Protein AF-A0A6F9XMY2-F1 (afdb_monomer_lite)

Structure (mmCIF, N/CA/C/O backbone):
data_AF-A0A6F9XMY2-F1
#
_entry.id   AF-A0A6F9XMY2-F1
#
loop_
_atom_site.group_PDB
_atom_site.id
_atom_site.type_symbol
_atom_site.label_atom_id
_atom_site.label_alt_id
_atom_site.label_comp_id
_atom_site.label_asym_id
_atom_site.label_entity_id
_atom_site.label_seq_id
_atom_site.pdbx_PDB_ins_code
_atom_site.Cartn_x
_atom_site.Cartn_y
_atom_site.Cartn_z
_atom_site.occupancy
_atom_site.B_iso_or_equiv
_atom_site.auth_seq_id
_atom_site.auth_comp_id
_atom_site.auth_asym_id
_atom_site.auth_atom_id
_atom_site.pdbx_PDB_model_num
ATOM 1 N N . MET A 1 1 ? 3.633 33.738 -7.653 1.00 43.06 1 MET A N 1
ATOM 2 C CA . MET A 1 1 ? 4.013 32.528 -6.893 1.00 43.06 1 MET A CA 1
ATOM 3 C C . MET A 1 1 ? 4.364 31.450 -7.902 1.00 43.06 1 MET A C 1
ATOM 5 O O . MET A 1 1 ? 3.479 31.006 -8.621 1.00 43.06 1 MET A O 1
ATOM 9 N N . SER A 1 2 ? 5.647 31.122 -8.065 1.00 42.97 2 SER A N 1
ATOM 10 C CA . SER A 1 2 ? 6.071 30.109 -9.038 1.00 42.97 2 SER A CA 1
ATOM 11 C C . SER A 1 2 ? 5.526 28.743 -8.625 1.00 42.97 2 SER A C 1
ATOM 13 O O . SER A 1 2 ? 5.957 28.187 -7.618 1.00 42.97 2 SER A O 1
ATOM 15 N N . ASN A 1 3 ? 4.580 28.210 -9.401 1.00 53.38 3 ASN A N 1
ATOM 16 C CA . ASN A 1 3 ? 4.097 26.832 -9.310 1.00 53.38 3 ASN A CA 1
ATOM 17 C C . ASN A 1 3 ? 5.207 25.868 -9.763 1.00 53.38 3 ASN A C 1
ATOM 19 O O . ASN A 1 3 ? 5.135 25.248 -10.823 1.00 53.38 3 ASN A O 1
ATOM 23 N N . HIS A 1 4 ? 6.280 25.748 -8.982 1.00 55.78 4 HIS A N 1
ATOM 24 C CA . HIS A 1 4 ? 7.220 24.652 -9.159 1.00 55.78 4 HIS A CA 1
ATOM 25 C C . HIS A 1 4 ? 6.589 23.396 -8.570 1.00 55.78 4 HIS A C 1
ATOM 27 O O . HIS A 1 4 ? 6.686 23.131 -7.374 1.00 55.78 4 HIS A O 1
ATOM 33 N N . LYS A 1 5 ? 5.918 22.623 -9.430 1.00 64.56 5 LYS A N 1
ATOM 34 C CA . LYS A 1 5 ? 5.487 21.262 -9.107 1.00 64.56 5 LYS A CA 1
ATOM 35 C C . LYS A 1 5 ? 6.731 20.499 -8.645 1.00 64.56 5 LYS A C 1
ATOM 37 O O . LYS A 1 5 ? 7.692 20.383 -9.409 1.00 64.56 5 LYS A O 1
ATOM 42 N N . GLN A 1 6 ? 6.750 20.052 -7.388 1.00 74.00 6 GLN A N 1
ATOM 43 C CA . GLN A 1 6 ? 7.863 19.253 -6.879 1.00 74.00 6 GLN A CA 1
ATOM 44 C C . GLN A 1 6 ? 8.068 18.058 -7.812 1.00 74.00 6 GLN A C 1
ATOM 46 O O . GLN A 1 6 ? 7.119 17.341 -8.137 1.00 74.00 6 GLN A O 1
ATOM 5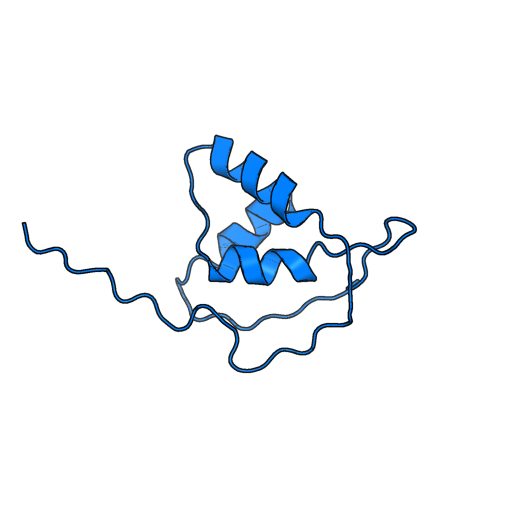1 N N . LYS A 1 7 ? 9.304 17.870 -8.283 1.00 77.81 7 LYS A N 1
ATOM 52 C CA . LYS A 1 7 ? 9.659 16.718 -9.109 1.00 77.81 7 LYS A CA 1
ATOM 53 C C . LYS A 1 7 ? 9.687 15.484 -8.215 1.00 77.81 7 LYS A C 1
ATOM 55 O O . LYS A 1 7 ? 10.690 15.195 -7.572 1.00 77.81 7 LYS A O 1
ATOM 60 N N . VAL A 1 8 ? 8.567 14.784 -8.169 1.00 80.56 8 VAL A N 1
ATOM 61 C CA . VAL A 1 8 ? 8.477 13.433 -7.621 1.00 80.56 8 VAL A CA 1
ATOM 62 C C . VAL A 1 8 ? 8.997 12.444 -8.666 1.00 80.56 8 VAL A C 1
ATOM 64 O O . VAL A 1 8 ? 8.743 12.610 -9.858 1.00 80.56 8 VAL A O 1
ATOM 67 N N . GLY A 1 9 ? 9.792 11.462 -8.226 1.00 84.94 9 GLY A N 1
ATOM 68 C CA . GLY A 1 9 ? 10.361 10.424 -9.094 1.00 84.94 9 GLY A CA 1
ATOM 69 C C . GLY A 1 9 ? 9.292 9.513 -9.709 1.00 84.94 9 GLY A C 1
ATOM 70 O O . GLY A 1 9 ? 8.097 9.763 -9.561 1.00 84.94 9 GLY A O 1
ATOM 71 N N . ASN A 1 10 ? 9.707 8.434 -10.379 1.00 88.56 10 ASN A N 1
ATOM 72 C CA . ASN A 1 10 ? 8.750 7.482 -10.944 1.00 88.56 10 ASN A CA 1
ATOM 73 C C . ASN A 1 10 ? 7.833 6.913 -9.843 1.00 88.56 10 ASN A C 1
ATOM 75 O O . ASN A 1 10 ? 8.321 6.443 -8.815 1.00 88.56 10 ASN A O 1
ATOM 79 N N . GLN A 1 11 ? 6.519 7.003 -10.052 1.00 91.06 11 GLN A N 1
ATOM 80 C CA . GLN A 1 11 ? 5.506 6.537 -9.101 1.00 91.06 11 GLN A CA 1
ATOM 81 C C . GLN A 1 11 ? 5.110 5.073 -9.326 1.00 91.06 11 GLN A C 1
ATOM 83 O O . GLN A 1 11 ? 4.372 4.505 -8.522 1.00 91.06 11 GLN A O 1
ATOM 88 N N . THR A 1 12 ? 5.610 4.452 -10.394 1.00 90.75 12 THR A N 1
ATOM 89 C CA . THR A 1 12 ? 5.438 3.027 -10.669 1.00 90.75 12 THR A CA 1
ATOM 90 C C . THR A 1 12 ? 6.778 2.300 -10.550 1.00 90.75 12 THR A C 1
ATOM 92 O O . THR A 1 12 ? 7.829 2.865 -10.876 1.00 90.75 12 THR A O 1
ATOM 95 N N . PRO A 1 13 ? 6.782 1.042 -10.084 1.00 91.19 13 PRO A N 1
ATOM 96 C CA . PRO A 1 13 ? 8.004 0.259 -10.021 1.00 91.19 13 PRO A CA 1
ATOM 97 C C . PRO A 1 13 ? 8.540 -0.018 -11.432 1.00 91.19 13 PRO A C 1
ATOM 99 O O . PRO A 1 13 ? 7.777 -0.266 -12.361 1.00 91.19 13 PRO A O 1
ATOM 102 N N . THR A 1 14 ? 9.866 -0.009 -11.589 1.00 92.38 14 THR A N 1
ATOM 103 C CA . THR A 1 14 ? 10.519 -0.370 -12.861 1.00 92.38 14 THR A CA 1
ATOM 104 C C . THR A 1 14 ? 10.274 -1.833 -13.228 1.00 92.38 14 THR A C 1
ATOM 106 O O . THR A 1 14 ? 10.214 -2.176 -14.403 1.00 92.38 14 THR A O 1
ATOM 109 N N . GLN A 1 15 ? 10.153 -2.699 -12.222 1.00 92.62 15 GLN A N 1
ATOM 110 C CA . GLN A 1 15 ? 9.814 -4.108 -12.375 1.00 92.62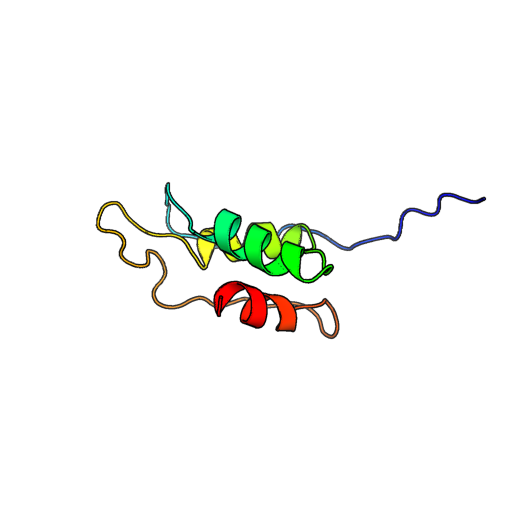 15 GLN A CA 1
ATOM 111 C C . GLN A 1 15 ? 8.835 -4.498 -11.273 1.00 92.62 15 GLN A C 1
ATOM 113 O O . GLN A 1 15 ? 9.037 -4.148 -10.108 1.00 92.62 15 GLN A O 1
ATOM 118 N N . SER A 1 16 ? 7.797 -5.240 -11.638 1.00 94.38 16 SER A N 1
ATOM 119 C CA . SER A 1 16 ? 6.828 -5.799 -10.705 1.00 94.38 16 SER A CA 1
ATOM 120 C C . SER A 1 16 ? 6.478 -7.224 -11.114 1.00 94.38 16 SER A C 1
ATOM 122 O O . SER A 1 16 ? 6.316 -7.534 -12.291 1.00 94.38 16 SER A O 1
ATOM 124 N N . VAL A 1 17 ? 6.370 -8.098 -10.116 1.00 94.88 17 VAL A N 1
ATOM 125 C CA . VAL A 1 17 ? 5.863 -9.463 -10.273 1.00 94.88 17 VAL A CA 1
ATOM 126 C C . VAL A 1 17 ? 4.764 -9.619 -9.239 1.00 94.88 17 VAL A C 1
ATOM 128 O O . VAL A 1 17 ? 5.030 -9.779 -8.050 1.00 94.88 17 VAL A O 1
ATOM 131 N N . ILE A 1 18 ? 3.524 -9.463 -9.689 1.00 95.94 18 ILE A N 1
ATOM 132 C CA . ILE A 1 18 ? 2.344 -9.404 -8.832 1.00 95.94 18 ILE A CA 1
ATOM 133 C C . ILE A 1 18 ? 1.363 -10.457 -9.348 1.00 95.94 18 ILE A C 1
ATOM 135 O O . ILE A 1 18 ? 0.951 -10.396 -10.504 1.00 95.94 18 ILE A O 1
ATOM 139 N N . ALA A 1 19 ? 1.019 -11.436 -8.506 1.00 95.25 19 ALA A N 1
ATOM 140 C CA . ALA A 1 19 ? -0.060 -12.374 -8.792 1.00 95.25 19 ALA A CA 1
ATOM 141 C C . ALA A 1 19 ? -1.385 -11.621 -9.030 1.00 95.25 19 ALA A C 1
ATOM 143 O O . ALA A 1 19 ? -1.622 -10.627 -8.342 1.00 95.25 19 ALA A O 1
ATOM 144 N N . PRO A 1 20 ? -2.240 -12.060 -9.969 1.00 95.31 20 PRO A N 1
ATOM 145 C CA . PRO A 1 20 ? -3.536 -11.430 -10.199 1.00 95.31 20 PRO A CA 1
ATOM 146 C C . PRO A 1 20 ? -4.414 -11.447 -8.941 1.00 95.31 20 PRO A C 1
ATOM 148 O O . PRO A 1 20 ? -4.464 -12.448 -8.232 1.00 95.31 20 PRO A O 1
ATOM 151 N N . TYR A 1 21 ? -5.132 -10.354 -8.694 1.00 96.50 21 TYR A N 1
ATOM 152 C CA . TYR A 1 21 ? -6.123 -10.226 -7.625 1.00 96.50 21 TYR A CA 1
ATOM 153 C C . TYR A 1 21 ? -7.229 -9.261 -8.063 1.00 96.50 21 TYR A C 1
ATOM 155 O O . TYR A 1 21 ? -7.036 -8.473 -8.989 1.00 96.50 21 TYR A O 1
ATOM 163 N N . GLN A 1 22 ? -8.390 -9.334 -7.411 1.00 93.56 22 GLN A N 1
ATOM 164 C CA . GLN A 1 22 ? -9.536 -8.461 -7.709 1.00 93.56 22 GLN A CA 1
ATOM 165 C C . GLN A 1 22 ? -9.933 -7.563 -6.537 1.00 93.56 22 GLN A C 1
ATOM 167 O O . GLN A 1 22 ? -10.514 -6.502 -6.752 1.00 93.56 22 GLN A O 1
ATOM 172 N N . LYS A 1 23 ? -9.642 -7.981 -5.302 1.00 96.06 23 LYS A N 1
ATOM 173 C CA 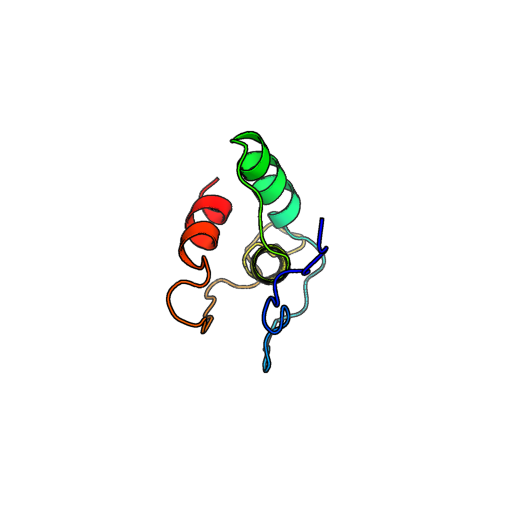. LYS A 1 23 ? -10.014 -7.262 -4.084 1.00 96.06 23 LYS A CA 1
ATOM 174 C C . LYS A 1 23 ? -8.765 -6.852 -3.320 1.00 96.06 23 LYS A C 1
ATOM 176 O O . LYS A 1 23 ? -7.793 -7.602 -3.257 1.00 96.06 23 LYS A O 1
ATOM 181 N N . THR A 1 24 ? -8.817 -5.673 -2.717 1.00 96.56 24 THR A N 1
ATOM 182 C CA . THR A 1 24 ? -7.778 -5.149 -1.833 1.00 96.56 24 THR A CA 1
ATOM 183 C C . THR A 1 24 ? -8.423 -4.396 -0.677 1.00 96.56 24 THR A C 1
ATOM 185 O O . THR A 1 24 ? -9.474 -3.777 -0.839 1.00 96.56 24 THR A O 1
ATOM 188 N N . LEU A 1 25 ? -7.785 -4.452 0.490 1.00 96.12 25 LEU A N 1
ATOM 189 C CA . LEU A 1 25 ? -8.168 -3.686 1.680 1.00 96.12 25 LEU A CA 1
ATOM 190 C C . LEU A 1 25 ? -7.429 -2.333 1.777 1.00 96.12 25 LEU A C 1
ATOM 192 O O . LEU A 1 25 ? -7.620 -1.578 2.730 1.00 96.12 25 LEU A O 1
ATOM 196 N N . SER A 1 26 ? -6.583 -2.014 0.794 1.00 95.88 26 SER A N 1
ATOM 197 C CA . SER A 1 26 ? -5.752 -0.801 0.759 1.00 95.88 26 SER A CA 1
ATOM 198 C C . SER A 1 26 ? -6.560 0.495 0.826 1.00 95.88 26 SER A C 1
ATOM 200 O O . SER A 1 26 ? -6.174 1.404 1.558 1.00 95.88 26 SER A O 1
ATOM 202 N N . ASP A 1 27 ? -7.691 0.585 0.124 1.00 94.69 27 ASP A N 1
ATOM 203 C CA . ASP A 1 27 ? -8.538 1.783 0.112 1.00 94.69 27 ASP A CA 1
ATOM 204 C C . ASP A 1 27 ? -9.046 2.155 1.508 1.00 94.69 27 ASP A C 1
ATOM 206 O O . ASP A 1 27 ? -9.093 3.330 1.878 1.00 94.69 27 ASP A O 1
ATOM 210 N N . GLU A 1 28 ? -9.441 1.154 2.293 1.00 95.00 28 GLU A N 1
ATOM 211 C CA . GLU A 1 28 ? -9.914 1.354 3.659 1.00 95.00 28 GLU A CA 1
ATOM 212 C C . GLU A 1 28 ? -8.763 1.787 4.575 1.00 95.00 28 GLU A C 1
ATOM 214 O O . GLU A 1 28 ? -8.882 2.790 5.285 1.00 95.00 28 GLU A O 1
ATOM 219 N N . ALA A 1 29 ? -7.616 1.111 4.483 1.00 95.62 29 ALA A N 1
ATOM 220 C CA . ALA A 1 29 ? -6.420 1.463 5.243 1.00 95.62 29 ALA A CA 1
ATOM 221 C C . ALA A 1 29 ? -5.932 2.892 4.941 1.00 95.62 29 ALA A C 1
ATOM 223 O O . ALA A 1 29 ? -5.619 3.658 5.857 1.00 95.62 29 ALA A O 1
ATOM 224 N N . VAL A 1 30 ? -5.929 3.291 3.664 1.00 95.50 30 VAL A N 1
ATOM 225 C CA . VAL A 1 30 ? -5.580 4.652 3.233 1.00 95.50 30 VAL A CA 1
ATOM 226 C C . VAL A 1 30 ? -6.556 5.668 3.816 1.00 95.50 30 VAL A C 1
ATOM 228 O O . VAL A 1 30 ? -6.112 6.669 4.375 1.00 95.50 30 VAL A O 1
ATOM 231 N N . LYS A 1 31 ? -7.871 5.410 3.765 1.00 94.94 31 LYS A N 1
ATOM 232 C CA . LYS A 1 31 ? -8.875 6.307 4.364 1.00 94.94 31 LYS A CA 1
ATOM 233 C C . LYS A 1 31 ? -8.659 6.478 5.863 1.00 94.94 31 LYS A C 1
ATOM 235 O O . LYS A 1 31 ? -8.743 7.597 6.365 1.00 94.94 31 LYS A O 1
ATOM 240 N N . PHE A 1 32 ? -8.378 5.399 6.592 1.00 94.75 32 PHE A N 1
ATOM 241 C CA . PHE A 1 32 ? -8.093 5.502 8.022 1.00 94.75 32 PHE A CA 1
ATOM 242 C C . PHE A 1 32 ? -6.817 6.288 8.307 1.00 94.75 32 PHE A C 1
ATOM 244 O O . PHE A 1 32 ? -6.815 7.133 9.203 1.00 94.75 32 PHE A O 1
ATOM 251 N N . TYR A 1 33 ? -5.759 6.059 7.534 1.00 94.69 33 TYR A N 1
ATOM 252 C CA . TYR A 1 33 ? -4.523 6.816 7.671 1.00 94.69 33 TYR A CA 1
ATOM 253 C C . TYR A 1 33 ? -4.732 8.306 7.368 1.00 94.69 33 TYR A C 1
ATOM 255 O O . TYR A 1 33 ? -4.297 9.157 8.143 1.00 94.69 33 TYR A O 1
ATOM 263 N N . GLU A 1 34 ? -5.472 8.645 6.311 1.00 93.88 34 GLU A N 1
ATOM 264 C CA . GLU A 1 34 ? -5.755 10.036 5.933 1.00 93.88 34 GLU A CA 1
ATOM 265 C C . GLU A 1 34 ? -6.593 10.786 6.993 1.00 93.88 34 GLU A C 1
ATOM 267 O O . GLU A 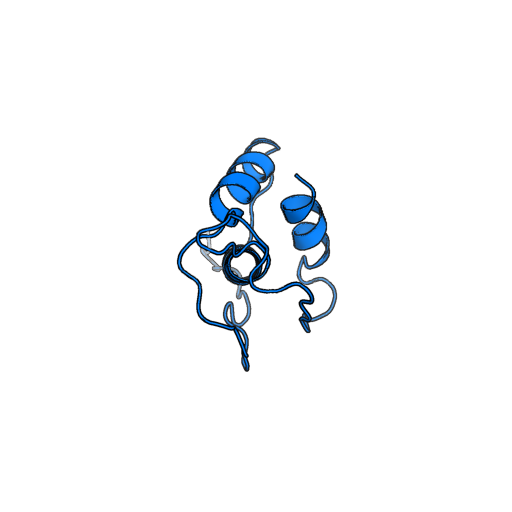1 34 ? -6.447 11.999 7.157 1.00 93.88 34 GLU A O 1
ATOM 272 N N . ARG A 1 35 ? -7.384 10.084 7.823 1.00 93.75 35 ARG A N 1
ATOM 273 C CA . ARG A 1 35 ? -8.081 10.692 8.982 1.00 93.75 35 ARG A CA 1
ATOM 274 C C . ARG A 1 35 ? -7.135 11.244 10.052 1.00 93.75 35 ARG A C 1
ATOM 276 O O . ARG A 1 35 ? -7.571 12.048 10.872 1.00 93.75 35 ARG A O 1
ATOM 283 N N . THR A 1 36 ? -5.862 10.848 10.053 1.00 92.38 36 THR A N 1
ATOM 284 C CA . THR A 1 36 ? -4.839 11.411 10.954 1.00 92.38 36 THR A CA 1
ATOM 285 C C . THR A 1 36 ? -4.335 12.791 10.508 1.00 92.38 36 THR A C 1
ATOM 287 O O . THR A 1 36 ? -3.558 13.419 11.223 1.00 92.38 36 THR A O 1
ATOM 290 N N . GLY A 1 37 ? -4.769 13.275 9.336 1.00 92.62 37 GLY A N 1
ATOM 291 C CA . GLY A 1 37 ? -4.291 14.515 8.719 1.00 92.62 37 GLY A CA 1
ATOM 292 C C . GLY A 1 37 ? -3.032 14.335 7.864 1.00 92.62 37 GLY A C 1
ATOM 293 O O . GLY A 1 37 ? -2.539 15.304 7.286 1.00 92.62 37 GLY A O 1
ATOM 294 N N . LEU A 1 38 ? -2.512 13.108 7.767 1.00 92.00 38 LEU A N 1
ATOM 295 C CA . LEU A 1 38 ? -1.428 12.738 6.860 1.00 92.00 38 LEU A CA 1
ATOM 296 C C . LEU A 1 38 ? -1.977 12.389 5.469 1.00 92.00 38 LEU A C 1
ATOM 298 O O . LEU A 1 38 ? -3.170 12.166 5.291 1.00 92.00 38 LEU A O 1
ATOM 302 N N . SER A 1 39 ? -1.101 12.345 4.465 1.00 91.12 39 SER A N 1
ATOM 303 C CA . SER A 1 39 ? -1.470 11.986 3.089 1.00 91.12 39 SER A CA 1
ATOM 304 C C . SER A 1 39 ? -0.512 10.945 2.526 1.00 91.12 39 SER A C 1
ATOM 306 O O . SER A 1 39 ? 0.666 10.917 2.887 1.00 91.12 39 SER A O 1
ATOM 308 N N . CYS A 1 40 ? -1.024 10.087 1.645 1.00 91.94 40 CYS A N 1
ATOM 309 C CA . CYS A 1 40 ? -0.220 9.062 0.988 1.00 91.94 40 CYS A CA 1
ATOM 310 C C . CYS A 1 40 ? 0.257 9.542 -0.387 1.00 91.94 40 CYS A C 1
ATOM 312 O O . CYS A 1 40 ? -0.507 10.125 -1.157 1.00 91.94 40 CYS A O 1
ATOM 314 N N . TYR A 1 41 ? 1.502 9.221 -0.725 1.00 92.31 41 TYR A N 1
ATOM 315 C CA . TYR A 1 41 ? 2.009 9.325 -2.087 1.00 92.31 41 TYR A CA 1
ATOM 316 C C . TYR A 1 41 ? 1.352 8.286 -2.997 1.00 92.31 41 TYR 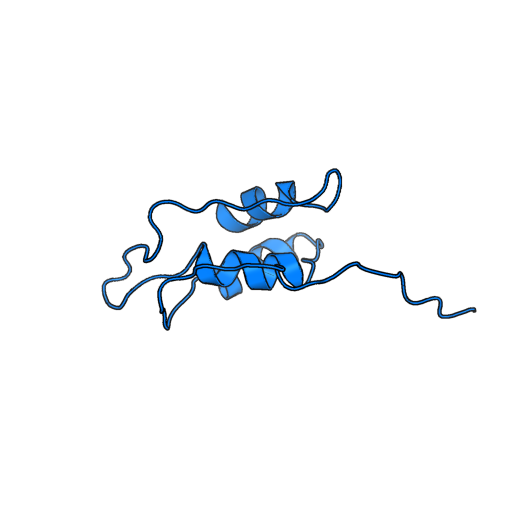A C 1
ATOM 318 O O . TYR A 1 41 ? 1.011 7.186 -2.565 1.00 92.31 41 TYR A O 1
ATOM 326 N N . GLU A 1 42 ? 1.284 8.596 -4.288 1.00 93.12 42 GLU A N 1
ATOM 327 C CA . GLU A 1 42 ? 0.703 7.708 -5.298 1.00 93.12 42 GLU A CA 1
ATOM 328 C C . GLU A 1 42 ? 1.379 6.332 -5.320 1.00 93.12 42 GLU A C 1
ATOM 330 O O . GLU A 1 42 ? 0.720 5.297 -5.267 1.00 93.12 42 GLU A O 1
ATOM 335 N N . TRP A 1 43 ? 2.715 6.304 -5.295 1.00 94.00 43 TRP A N 1
ATOM 336 C CA . TRP A 1 43 ? 3.460 5.045 -5.272 1.00 94.00 43 TRP A CA 1
ATOM 337 C C . TRP A 1 43 ? 3.177 4.202 -4.015 1.00 94.00 43 TRP A C 1
ATOM 339 O O . TRP A 1 43 ? 3.306 2.981 -4.071 1.00 94.00 43 TRP A O 1
ATOM 349 N N . GLN A 1 44 ? 2.799 4.825 -2.888 1.00 95.31 44 GLN A N 1
ATOM 350 C CA . GLN A 1 44 ? 2.426 4.100 -1.668 1.00 95.31 44 GLN A CA 1
ATOM 351 C C . GLN A 1 44 ? 1.067 3.429 -1.840 1.00 95.31 44 GLN A C 1
ATOM 353 O O . GLN A 1 44 ? 0.946 2.266 -1.477 1.00 95.31 44 GLN A O 1
ATOM 358 N N . LYS A 1 45 ? 0.085 4.127 -2.430 1.00 95.31 45 LYS A N 1
ATOM 359 C CA . LYS A 1 45 ? -1.240 3.564 -2.737 1.00 95.31 45 LYS A CA 1
ATOM 360 C C . LYS A 1 45 ? -1.104 2.375 -3.694 1.00 95.31 45 LYS A C 1
ATOM 362 O O . LYS A 1 45 ? -1.463 1.260 -3.334 1.00 95.31 45 LYS A O 1
ATOM 367 N N . ASN A 1 46 ? -0.389 2.575 -4.803 1.00 94.75 46 ASN A N 1
ATOM 368 C CA . ASN A 1 46 ? -0.115 1.528 -5.796 1.00 94.75 46 ASN A CA 1
ATOM 369 C C . ASN A 1 46 ? 0.626 0.309 -5.221 1.00 94.75 46 ASN A C 1
ATOM 371 O O . ASN A 1 46 ? 0.486 -0.803 -5.723 1.00 94.75 46 ASN A O 1
ATOM 375 N N . LEU A 1 47 ? 1.474 0.513 -4.207 1.00 95.38 47 LEU A N 1
ATOM 376 C CA . LEU A 1 47 ? 2.187 -0.570 -3.531 1.00 95.38 47 LEU A CA 1
ATOM 377 C C . LEU A 1 47 ? 1.305 -1.279 -2.494 1.00 95.38 47 LEU A C 1
ATOM 379 O O . LEU A 1 47 ? 1.466 -2.480 -2.285 1.00 95.38 47 LEU A O 1
ATOM 383 N N . LEU A 1 48 ? 0.399 -0.554 -1.836 1.00 96.00 48 LEU A N 1
ATOM 384 C CA . LEU A 1 48 ? -0.513 -1.108 -0.840 1.00 96.00 48 LEU A CA 1
ATOM 385 C C . LEU A 1 48 ? -1.549 -2.038 -1.467 1.00 96.00 48 LEU A C 1
ATOM 387 O O . LEU A 1 48 ? -1.829 -3.067 -0.861 1.00 96.00 48 LEU A O 1
ATOM 391 N N . ASP A 1 49 ? -2.049 -1.730 -2.667 1.00 96.19 49 ASP A N 1
ATOM 392 C CA . ASP A 1 49 ? -3.042 -2.563 -3.362 1.00 96.19 49 ASP A CA 1
ATOM 393 C C . ASP A 1 49 ? -2.633 -4.045 -3.445 1.00 96.19 49 ASP A C 1
ATOM 395 O O . ASP A 1 49 ? -3.357 -4.898 -2.934 1.00 96.19 49 ASP A O 1
ATOM 399 N N . PRO A 1 50 ? -1.451 -4.405 -3.984 1.00 96.19 50 PRO A N 1
ATOM 400 C CA . PRO A 1 50 ? -1.030 -5.800 -4.023 1.00 96.19 50 PRO A CA 1
ATOM 401 C C . PRO A 1 50 ? -0.560 -6.331 -2.660 1.00 96.19 50 PRO A C 1
ATOM 403 O O . PRO A 1 50 ? -0.601 -7.534 -2.432 1.00 96.19 50 PRO A O 1
ATOM 406 N N . ILE A 1 51 ? -0.106 -5.476 -1.734 1.00 95.88 51 ILE A N 1
ATOM 407 C CA . ILE A 1 51 ? 0.287 -5.906 -0.378 1.00 95.88 51 ILE A CA 1
ATOM 408 C C . ILE A 1 51 ? -0.930 -6.338 0.445 1.00 95.88 51 ILE A C 1
ATOM 410 O O . ILE A 1 51 ? -0.808 -7.222 1.296 1.00 95.88 51 ILE A O 1
ATOM 414 N N . MET A 1 52 ? -2.065 -5.675 0.229 1.00 96.31 52 MET A N 1
ATOM 415 C CA . MET A 1 52 ? -3.318 -5.880 0.953 1.00 96.31 52 MET A CA 1
ATOM 416 C C . MET A 1 52 ? -4.374 -6.594 0.098 1.00 96.31 52 MET A C 1
ATOM 418 O O . MET A 1 52 ? -5.563 -6.563 0.424 1.00 96.31 52 MET A O 1
ATOM 422 N N . ALA A 1 53 ? -3.937 -7.242 -0.981 1.00 97.25 53 ALA A N 1
ATOM 423 C CA . ALA A 1 53 ? -4.783 -8.035 -1.848 1.00 97.25 53 ALA A CA 1
ATOM 424 C C . ALA A 1 53 ? -5.301 -9.283 -1.126 1.00 97.25 53 ALA A C 1
ATOM 426 O O . ALA A 1 53 ? -4.528 -10.039 -0.523 1.00 97.25 53 ALA A O 1
ATOM 427 N N . VAL A 1 54 ? -6.606 -9.519 -1.247 1.00 96.62 54 VAL A N 1
ATOM 428 C CA . VAL A 1 54 ? -7.279 -10.707 -0.715 1.00 96.62 54 VAL A CA 1
ATOM 429 C C . VAL A 1 54 ? -8.023 -11.449 -1.820 1.00 96.62 54 VAL A C 1
ATOM 431 O O . VAL A 1 54 ? -8.465 -10.842 -2.801 1.00 96.62 54 VAL A O 1
ATOM 434 N N . ASP A 1 55 ? -8.127 -12.765 -1.680 1.00 95.88 55 ASP A N 1
ATOM 435 C CA . ASP A 1 55 ? -8.905 -13.607 -2.585 1.00 95.88 55 ASP A CA 1
ATOM 436 C C . ASP A 1 55 ? -10.405 -13.601 -2.232 1.00 95.88 55 ASP A C 1
ATOM 438 O O . ASP A 1 55 ? -10.896 -12.773 -1.456 1.00 95.88 55 ASP A O 1
ATOM 442 N N . GLU A 1 56 ? -11.167 -14.488 -2.868 1.00 94.56 56 GLU A N 1
ATOM 443 C CA . GLU A 1 56 ? -12.611 -14.606 -2.650 1.00 94.56 56 GLU A CA 1
ATOM 444 C C . GLU A 1 56 ? -12.962 -15.090 -1.239 1.00 94.56 56 GLU A C 1
ATOM 446 O O . GLU A 1 56 ? -13.987 -14.665 -0.702 1.00 94.56 56 GLU A O 1
ATOM 451 N N . ASP A 1 57 ? -12.077 -15.880 -0.627 1.00 94.44 57 ASP A N 1
ATOM 452 C CA . ASP A 1 57 ? -12.202 -16.414 0.731 1.00 94.44 57 ASP A CA 1
ATOM 453 C C . ASP A 1 57 ? -11.675 -15.432 1.797 1.00 94.44 57 ASP A C 1
ATOM 455 O O . ASP A 1 57 ? -11.751 -15.695 2.999 1.00 94.44 57 ASP A O 1
ATOM 459 N N . GLY A 1 58 ? -11.152 -14.275 1.373 1.00 93.19 58 GLY A N 1
ATOM 460 C CA . GLY A 1 58 ? -10.586 -13.257 2.256 1.00 93.19 58 GLY A CA 1
ATOM 461 C C . GLY A 1 58 ? -9.174 -13.582 2.749 1.00 93.19 58 GLY A C 1
ATOM 462 O O . GLY A 1 58 ? -8.704 -12.967 3.710 1.00 93.19 58 GLY A O 1
ATOM 463 N N . LEU A 1 59 ? -8.484 -14.534 2.119 1.00 95.25 59 LEU A N 1
ATOM 464 C CA . LEU A 1 59 ? -7.099 -14.873 2.428 1.00 95.25 59 LEU A CA 1
ATOM 465 C C . LEU A 1 59 ? -6.138 -13.970 1.652 1.00 95.25 59 LEU A C 1
ATOM 467 O O . LEU A 1 59 ? -6.439 -13.494 0.560 1.00 95.25 59 LEU A O 1
ATOM 471 N N . TRP A 1 60 ? -4.946 -13.743 2.207 1.00 95.94 60 TRP A N 1
ATOM 472 C CA . TRP A 1 60 ? -3.918 -12.937 1.546 1.00 95.94 60 TRP A CA 1
ATOM 473 C C . TRP A 1 60 ? -3.427 -13.605 0.262 1.00 95.94 60 TRP A C 1
ATOM 475 O O . TRP A 1 60 ? -2.836 -14.687 0.316 1.00 95.94 60 TRP A O 1
ATOM 485 N N . VAL A 1 61 ? -3.557 -12.902 -0.866 1.00 97.06 61 VAL A N 1
ATOM 486 C CA . VAL A 1 61 ? -3.014 -13.358 -2.158 1.00 97.06 61 VAL A CA 1
ATOM 487 C C . VAL A 1 61 ? -1.487 -13.446 -2.086 1.00 97.06 61 VAL A C 1
ATOM 489 O O . VAL A 1 61 ? -0.877 -14.416 -2.537 1.00 97.06 61 VAL A O 1
ATOM 492 N N . HIS A 1 62 ? -0.850 -12.462 -1.443 1.00 96.69 62 HIS A N 1
ATOM 493 C CA . HIS A 1 62 ? 0.600 -12.403 -1.271 1.00 96.69 62 HIS A CA 1
ATOM 494 C C . HIS A 1 62 ? 0.983 -12.594 0.195 1.00 96.69 62 HIS A C 1
ATOM 496 O O . HIS A 1 62 ? 1.138 -11.640 0.954 1.00 96.69 62 HIS A O 1
ATOM 502 N N . GLN A 1 63 ? 1.224 -13.844 0.596 1.00 92.94 63 GLN A N 1
ATOM 503 C CA . GLN A 1 63 ? 1.676 -14.160 1.961 1.00 92.94 63 GLN A CA 1
ATOM 504 C C . GLN A 1 63 ? 3.039 -13.535 2.309 1.00 92.94 63 GLN A C 1
ATOM 506 O O . GLN A 1 63 ? 3.329 -13.242 3.469 1.00 92.94 63 GLN A O 1
ATOM 511 N N . LYS A 1 64 ? 3.898 -13.345 1.301 1.00 93.19 64 LYS A N 1
ATOM 512 C CA . LYS A 1 64 ? 5.205 -12.690 1.419 1.00 93.19 64 LYS A CA 1
ATOM 513 C C . LYS A 1 64 ? 5.319 -11.638 0.330 1.00 93.19 64 LYS A C 1
ATOM 515 O O . LYS A 1 64 ? 5.059 -11.928 -0.834 1.00 93.19 64 LYS A O 1
ATOM 520 N N . PHE A 1 65 ? 5.752 -10.440 0.708 1.00 93.94 65 PHE A N 1
ATOM 521 C CA . PHE A 1 65 ? 5.876 -9.321 -0.215 1.00 93.94 65 PHE A CA 1
ATOM 522 C C . PHE A 1 65 ? 7.207 -8.597 -0.003 1.00 93.94 65 PHE A C 1
ATOM 524 O O . PHE A 1 65 ? 7.561 -8.259 1.126 1.00 93.94 65 PHE A O 1
ATOM 531 N N . GLY A 1 66 ? 7.948 -8.368 -1.089 1.00 94.00 66 GLY A N 1
ATOM 532 C CA . GLY A 1 66 ? 9.228 -7.661 -1.081 1.00 94.00 66 GLY A CA 1
ATOM 533 C C . GLY A 1 66 ? 9.198 -6.450 -2.008 1.00 94.00 66 GLY A C 1
ATOM 534 O O . GLY A 1 66 ? 8.608 -6.503 -3.082 1.00 94.00 66 GLY A O 1
ATOM 535 N N . TYR A 1 67 ? 9.842 -5.356 -1.600 1.00 93.56 67 TYR A N 1
ATOM 536 C CA . TYR A 1 67 ? 9.964 -4.142 -2.406 1.00 93.56 67 TYR A CA 1
ATOM 537 C C . TYR A 1 67 ? 11.292 -3.428 -2.139 1.00 93.56 67 TYR A C 1
ATOM 539 O O . TYR A 1 67 ? 11.824 -3.446 -1.028 1.00 93.56 67 TYR A O 1
ATOM 547 N N . ALA A 1 68 ? 11.816 -2.756 -3.163 1.00 92.44 68 ALA A N 1
ATOM 548 C CA . ALA A 1 68 ? 13.046 -1.977 -3.087 1.00 92.44 68 ALA A CA 1
ATOM 549 C C . ALA A 1 68 ? 12.738 -0.506 -3.379 1.00 92.44 68 ALA A C 1
ATOM 551 O O . ALA A 1 68 ? 12.398 -0.142 -4.500 1.00 92.44 68 ALA A O 1
ATOM 552 N N . ILE A 1 69 ? 12.852 0.343 -2.355 1.00 91.31 69 ILE A N 1
ATOM 553 C CA . ILE A 1 69 ? 12.556 1.778 -2.445 1.00 91.31 69 ILE A CA 1
ATOM 554 C C . ILE A 1 69 ? 13.770 2.588 -1.962 1.00 91.31 69 ILE A C 1
ATOM 556 O O . ILE A 1 69 ? 14.330 2.256 -0.899 1.00 91.31 69 ILE A O 1
ATOM 560 N N . PRO A 1 70 ? 14.161 3.659 -2.689 1.00 89.88 70 PRO A N 1
ATOM 561 C CA . PRO A 1 70 ? 15.254 4.544 -2.305 1.00 89.88 70 PRO A CA 1
ATOM 562 C C . PRO A 1 70 ? 15.143 5.083 -0.873 1.00 89.88 70 PRO A C 1
ATOM 564 O O . PRO A 1 70 ? 14.070 5.173 -0.265 1.00 89.88 70 PRO A O 1
ATOM 567 N N . ARG A 1 71 ? 16.293 5.446 -0.300 1.00 89.00 71 ARG A N 1
ATOM 568 C CA . ARG A 1 71 ? 16.374 5.998 1.057 1.00 89.00 71 ARG A CA 1
ATOM 569 C C . ARG A 1 71 ? 15.579 7.310 1.156 1.00 89.00 71 ARG A C 1
ATOM 571 O O . ARG A 1 71 ? 15.603 8.111 0.234 1.00 89.00 71 ARG A O 1
ATOM 578 N N . ARG A 1 72 ? 14.933 7.539 2.312 1.00 86.38 72 ARG A N 1
ATOM 579 C CA . ARG A 1 72 ? 14.159 8.759 2.638 1.00 86.38 72 ARG A CA 1
ATOM 580 C C . ARG A 1 72 ? 12.964 9.046 1.710 1.00 86.38 72 ARG A C 1
ATOM 582 O O . ARG A 1 72 ? 12.489 10.168 1.674 1.00 86.38 72 ARG A O 1
ATOM 589 N N . ASN A 1 73 ? 12.421 8.031 1.038 1.00 88.56 73 ASN A N 1
ATOM 590 C CA . ASN A 1 73 ? 11.263 8.190 0.153 1.00 88.56 73 ASN A CA 1
ATOM 591 C C . ASN A 1 73 ? 9.908 7.889 0.829 1.00 88.56 73 ASN A C 1
ATOM 593 O O . ASN A 1 73 ? 8.978 7.497 0.149 1.00 88.56 73 ASN A O 1
ATOM 597 N N . GLY A 1 74 ? 9.793 7.964 2.162 1.00 89.12 74 GLY A N 1
ATOM 598 C CA . GLY A 1 74 ? 8.517 7.696 2.856 1.00 89.12 74 GLY A CA 1
ATOM 599 C C . GLY A 1 74 ? 8.117 6.215 2.970 1.00 89.12 74 GLY A C 1
ATOM 600 O O . GLY A 1 74 ? 6.964 5.903 3.240 1.00 89.12 74 GLY A O 1
ATOM 601 N N . LYS A 1 75 ? 9.049 5.269 2.792 1.00 91.81 75 LYS A N 1
ATOM 602 C CA . LYS A 1 75 ? 8.746 3.822 2.853 1.00 91.81 75 LYS A CA 1
ATOM 603 C C . LYS A 1 75 ? 8.323 3.280 4.217 1.00 91.81 75 LYS A C 1
ATOM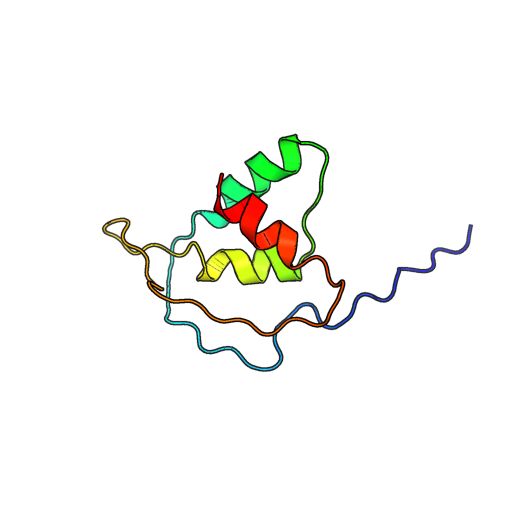 605 O O . LYS A 1 75 ? 7.784 2.182 4.277 1.00 91.81 75 LYS A O 1
ATOM 610 N N . THR A 1 76 ? 8.571 4.026 5.290 1.00 91.75 76 THR A N 1
ATOM 611 C CA . THR A 1 76 ? 8.122 3.652 6.636 1.00 91.75 76 THR A CA 1
ATOM 612 C C . THR A 1 76 ? 6.605 3.777 6.769 1.00 91.75 76 THR A C 1
ATOM 614 O O . THR A 1 76 ? 5.998 2.925 7.405 1.00 91.75 76 THR A O 1
ATOM 617 N N . GLU A 1 77 ? 5.991 4.760 6.101 1.00 92.56 77 GLU A N 1
ATOM 618 C CA . GLU A 1 77 ? 4.542 5.002 6.177 1.00 92.56 77 GLU A CA 1
ATOM 619 C C . GLU A 1 77 ? 3.717 3.816 5.682 1.00 92.56 77 GLU A C 1
ATOM 621 O O . GLU A 1 77 ? 2.685 3.510 6.262 1.00 92.56 77 GLU A O 1
ATOM 626 N N . VAL A 1 78 ? 4.217 3.069 4.692 1.00 93.38 78 VAL A N 1
ATOM 627 C CA . VAL A 1 78 ? 3.565 1.845 4.190 1.00 93.38 78 VAL A CA 1
ATOM 628 C C . VAL A 1 78 ? 3.308 0.845 5.324 1.00 93.38 78 VAL A C 1
ATOM 630 O O . VAL A 1 78 ? 2.262 0.203 5.359 1.00 93.38 78 VAL A O 1
ATOM 633 N N . ASN A 1 79 ? 4.226 0.749 6.293 1.00 91.44 79 ASN A N 1
ATOM 634 C CA . ASN A 1 79 ? 4.055 -0.130 7.449 1.00 91.44 79 ASN A CA 1
ATOM 635 C C . ASN A 1 79 ? 3.021 0.402 8.444 1.00 91.44 79 ASN A C 1
ATOM 637 O O . ASN A 1 79 ? 2.358 -0.400 9.094 1.00 91.44 79 ASN A O 1
ATOM 641 N N . TYR A 1 80 ? 2.897 1.723 8.590 1.00 92.69 80 TYR A N 1
ATOM 642 C CA . TYR A 1 80 ? 1.874 2.313 9.452 1.00 92.69 80 TYR A CA 1
ATOM 643 C C . TYR A 1 80 ? 0.489 2.141 8.840 1.00 92.69 80 TYR A C 1
ATOM 645 O O . TYR A 1 80 ? -0.411 1.713 9.547 1.00 92.69 80 TYR A O 1
ATOM 653 N N . ILE A 1 81 ? 0.351 2.377 7.532 1.00 93.06 81 ILE A N 1
ATOM 654 C CA . ILE A 1 81 ? -0.917 2.227 6.810 1.00 93.06 81 ILE A CA 1
ATOM 655 C C . ILE A 1 81 ? -1.391 0.771 6.851 1.00 93.06 81 ILE A C 1
ATOM 657 O O . ILE A 1 81 ? -2.526 0.518 7.226 1.00 93.06 81 ILE A O 1
ATOM 661 N N . LYS A 1 82 ? -0.509 -0.198 6.559 1.00 89.00 82 LYS A N 1
ATOM 662 C CA . LYS A 1 82 ? -0.851 -1.633 6.600 1.00 89.00 82 LYS A CA 1
ATOM 663 C C . LYS A 1 82 ? -1.266 -2.128 7.993 1.00 89.00 82 LYS A C 1
ATOM 665 O O . LYS A 1 82 ? -1.959 -3.133 8.102 1.00 89.00 82 LYS A O 1
ATOM 670 N N . LYS A 1 83 ? -0.736 -1.521 9.058 1.00 79.69 83 LYS A N 1
ATOM 671 C CA . LYS A 1 83 ? -0.947 -1.994 10.435 1.00 79.69 83 LYS A CA 1
ATOM 672 C C . LYS A 1 83 ? -2.318 -1.589 10.998 1.00 79.69 83 LYS A C 1
ATOM 674 O O . LYS A 1 83 ? -2.679 -2.086 12.064 1.00 79.69 83 LYS A O 1
ATOM 679 N N . ILE A 1 84 ? -3.017 -0.679 10.327 1.00 59.56 84 ILE A N 1
ATOM 680 C CA . ILE A 1 84 ? -4.372 -0.244 10.674 1.00 59.56 84 ILE A CA 1
ATOM 681 C C . ILE A 1 84 ? -5.367 -1.317 10.241 1.00 59.56 84 ILE A C 1
ATOM 683 O O . ILE A 1 84 ? -6.250 -1.621 11.070 1.00 59.56 84 ILE A O 1
#

Secondary structure (DSSP, 8-state):
----------SS-SS------SEESHHHHHHHHHTTT----HHHHHHHHHHTEE-TTS-BS-SS------TTSSTTHHHHHHT-

Foldseek 3Di:
DDPPPPDDPDLDDPDDDADDADDFCLVVLQVVVVVVVDHDDSSLSVQRRRVRGAHPVRHRPPPDDDDDDDPPPCPVVSVVSVVD

Sequence (84 aa):
MSNHKQKVGNQTPTQSVIAPYQKTLSDEAVKFYERTGLSCYEWQKNLLDPIMAVDEDGLWVHQKFGYAIPRRNGKTEVNYIKKI

Organism: NCBI:txid1601

pLDDT: mean 89.93, std 11.19, range [42.97, 97.25]

Radius of gyration: 14.2 Å; chains: 1; bounding box: 29×49×24 Å